Protein AF-A0A2Z5YYG4-F1 (afdb_monomer)

Foldseek 3Di:
DPDQDLVNVLVVLVVVLVVCCVVDVPCVVVSVVSVVVSVCSVVPPDPWDKDKDWDWAQDPVGIDIDIDIDTDD

Structure (mmCIF, N/CA/C/O backbone):
data_AF-A0A2Z5YYG4-F1
#
_entry.id   AF-A0A2Z5YYG4-F1
#
loop_
_atom_site.group_PDB
_atom_site.id
_atom_site.type_symbol
_atom_site.label_atom_id
_atom_site.label_alt_id
_atom_site.label_comp_id
_atom_site.label_asym_id
_atom_site.label_entity_id
_atom_site.label_seq_id
_atom_site.pdbx_PDB_ins_code
_atom_site.Cartn_x
_atom_site.Cartn_y
_atom_site.Cartn_z
_atom_site.occupancy
_atom_site.B_iso_or_equiv
_atom_site.auth_seq_id
_atom_site.auth_comp_id
_atom_site.auth_asym_id
_atom_site.auth_atom_id
_atom_site.pdbx_PDB_model_num
ATOM 1 N N . MET A 1 1 ? -18.550 -13.558 -0.315 1.00 41.88 1 MET A N 1
ATOM 2 C CA . MET A 1 1 ? -17.521 -12.565 0.050 1.00 41.88 1 MET A CA 1
ATOM 3 C C . MET A 1 1 ? -17.099 -12.865 1.469 1.00 41.88 1 MET A C 1
ATOM 5 O O . MET A 1 1 ? -17.942 -12.841 2.355 1.00 41.88 1 MET A O 1
ATOM 9 N N . THR A 1 2 ? -15.853 -13.278 1.671 1.00 51.62 2 THR A N 1
ATOM 10 C CA . THR A 1 2 ? -15.286 -13.472 3.008 1.00 51.62 2 THR A CA 1
ATOM 11 C C . THR A 1 2 ? -15.219 -12.118 3.701 1.00 51.62 2 THR A C 1
ATOM 13 O O . THR A 1 2 ? -14.695 -11.161 3.137 1.00 51.62 2 THR A O 1
ATOM 16 N N . HIS A 1 3 ? -15.802 -12.027 4.894 1.00 57.66 3 HIS A N 1
ATOM 17 C CA . HIS A 1 3 ? -15.764 -10.812 5.695 1.00 57.66 3 HIS A CA 1
ATOM 18 C C . HIS A 1 3 ? -14.321 -10.608 6.166 1.00 57.66 3 HIS A C 1
ATOM 20 O O . HIS A 1 3 ? -13.831 -11.378 6.990 1.00 57.66 3 HIS A O 1
ATOM 26 N N . MET A 1 4 ? -13.618 -9.639 5.581 1.00 65.62 4 MET A N 1
ATOM 27 C CA . MET A 1 4 ? -12.245 -9.325 5.969 1.00 65.62 4 MET A CA 1
ATOM 28 C C . MET A 1 4 ? -12.238 -8.675 7.345 1.00 65.62 4 MET A C 1
ATOM 30 O O . MET A 1 4 ? -13.044 -7.789 7.636 1.00 65.62 4 MET A O 1
ATOM 34 N N . THR A 1 5 ? -11.335 -9.138 8.201 1.00 74.62 5 THR A N 1
ATOM 35 C CA . THR A 1 5 ? -11.117 -8.526 9.508 1.00 74.62 5 THR A CA 1
ATOM 36 C C . THR A 1 5 ? -10.186 -7.322 9.374 1.00 74.62 5 THR A C 1
ATOM 38 O O . THR A 1 5 ? -9.472 -7.163 8.384 1.00 74.62 5 THR A O 1
ATOM 41 N N . ARG A 1 6 ? -10.168 -6.450 10.381 1.00 67.31 6 ARG A N 1
ATOM 42 C CA . ARG A 1 6 ? -9.240 -5.311 10.438 1.00 67.31 6 ARG A CA 1
ATOM 43 C C . ARG A 1 6 ? -7.777 -5.755 10.321 1.00 67.31 6 ARG A C 1
ATOM 45 O O . ARG A 1 6 ? -6.985 -5.109 9.641 1.00 67.31 6 ARG A O 1
ATOM 52 N N . ASP A 1 7 ? -7.448 -6.880 10.945 1.00 70.12 7 ASP A N 1
ATOM 53 C CA . ASP A 1 7 ? -6.098 -7.435 10.936 1.00 70.12 7 ASP A CA 1
ATOM 54 C C . ASP A 1 7 ? -5.742 -7.998 9.543 1.00 70.12 7 ASP A C 1
ATOM 56 O O . ASP A 1 7 ? -4.587 -7.928 9.125 1.00 70.12 7 ASP A O 1
ATOM 60 N N . ASP A 1 8 ? -6.732 -8.459 8.765 1.00 72.19 8 ASP A N 1
ATOM 61 C CA . ASP A 1 8 ? -6.534 -8.801 7.350 1.00 72.19 8 ASP A CA 1
ATOM 62 C C . ASP A 1 8 ? -6.224 -7.568 6.495 1.00 72.19 8 ASP A C 1
ATOM 64 O O . ASP A 1 8 ? -5.351 -7.633 5.630 1.00 72.19 8 ASP A O 1
ATOM 68 N N . PHE A 1 9 ? -6.887 -6.437 6.751 1.00 70.75 9 PHE A N 1
ATOM 69 C CA . PHE A 1 9 ? -6.620 -5.178 6.048 1.00 70.75 9 PHE A CA 1
ATOM 70 C C . PHE A 1 9 ? -5.234 -4.615 6.364 1.00 70.75 9 PHE A C 1
ATOM 72 O O . PHE A 1 9 ? -4.496 -4.260 5.445 1.00 70.75 9 PHE A O 1
ATOM 79 N N . ALA A 1 10 ? -4.850 -4.581 7.643 1.00 73.31 10 ALA A N 1
ATOM 80 C CA . ALA A 1 10 ? -3.508 -4.170 8.049 1.00 73.31 10 ALA A CA 1
ATOM 81 C C . ALA A 1 10 ? -2.440 -5.064 7.394 1.00 73.31 10 ALA A C 1
ATOM 83 O O . ALA A 1 10 ? -1.476 -4.568 6.809 1.00 73.31 10 ALA A O 1
ATOM 84 N N . ARG A 1 11 ? -2.668 -6.385 7.373 1.00 76.31 11 ARG A N 1
ATOM 85 C CA . ARG A 1 11 ? -1.781 -7.345 6.704 1.00 76.31 11 ARG A CA 1
ATOM 86 C C . ARG A 1 11 ? -1.667 -7.099 5.198 1.00 76.31 11 ARG A C 1
ATOM 88 O O . ARG A 1 11 ? -0.564 -7.198 4.664 1.00 76.31 11 ARG A O 1
ATOM 95 N N . LEU A 1 12 ? -2.762 -6.771 4.511 1.00 75.75 12 LEU A N 1
ATOM 96 C CA . LEU A 1 12 ? -2.739 -6.454 3.077 1.00 75.75 12 LEU A CA 1
ATOM 97 C C . LEU A 1 12 ? -1.968 -5.158 2.784 1.00 75.75 12 LEU A C 1
ATOM 99 O O . LEU A 1 12 ? -1.176 -5.124 1.842 1.00 75.75 12 LEU A O 1
ATOM 103 N N . LEU A 1 13 ? -2.136 -4.122 3.610 1.00 77.56 13 LEU A N 1
ATOM 104 C CA . LEU A 1 13 ? -1.378 -2.870 3.495 1.00 77.56 13 LEU A CA 1
ATOM 105 C C . LEU A 1 13 ? 0.122 -3.087 3.732 1.00 77.56 13 LEU A C 1
ATOM 107 O O . LEU A 1 13 ? 0.949 -2.583 2.968 1.00 77.56 13 LEU A O 1
ATOM 111 N N . ALA A 1 14 ? 0.479 -3.895 4.732 1.00 76.06 14 ALA A N 1
ATOM 112 C CA . ALA A 1 14 ? 1.866 -4.259 5.003 1.00 76.06 14 ALA A CA 1
ATOM 113 C C . ALA A 1 14 ? 2.498 -5.010 3.818 1.00 76.06 14 ALA A C 1
ATOM 115 O O . ALA A 1 14 ? 3.611 -4.687 3.399 1.00 76.06 14 ALA A O 1
ATOM 116 N N . GLN A 1 15 ? 1.767 -5.964 3.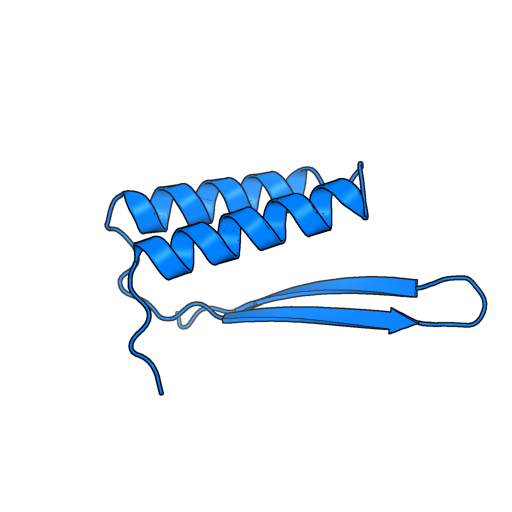231 1.00 76.12 15 GLN A N 1
ATOM 117 C CA . GLN A 1 15 ? 2.210 -6.710 2.049 1.00 76.12 15 GLN A CA 1
ATOM 118 C C . GLN A 1 15 ? 2.398 -5.802 0.828 1.00 76.12 15 GLN A C 1
ATOM 120 O O . GLN A 1 15 ? 3.403 -5.926 0.126 1.00 76.12 15 GLN A O 1
ATOM 125 N N . ALA A 1 16 ? 1.480 -4.859 0.600 1.00 78.69 16 ALA A N 1
ATOM 126 C CA . ALA A 1 16 ? 1.600 -3.875 -0.472 1.00 78.69 16 ALA A CA 1
ATOM 127 C C . ALA A 1 16 ? 2.841 -2.985 -0.293 1.00 78.69 16 ALA A C 1
ATOM 129 O O . ALA A 1 16 ? 3.601 -2.797 -1.243 1.00 78.69 16 ALA A O 1
ATOM 130 N N . ARG A 1 17 ? 3.106 -2.503 0.931 1.00 77.12 17 ARG A N 1
ATOM 131 C CA . ARG A 1 17 ? 4.305 -1.707 1.240 1.00 77.12 17 ARG A CA 1
ATOM 132 C C . ARG A 1 17 ? 5.593 -2.471 0.933 1.00 77.12 17 ARG A C 1
ATOM 134 O O . ARG A 1 17 ? 6.497 -1.902 0.322 1.00 77.12 17 ARG A O 1
ATOM 141 N N . THR A 1 18 ? 5.688 -3.741 1.332 1.00 77.62 18 THR A N 1
ATOM 142 C CA . THR A 1 18 ? 6.871 -4.572 1.052 1.00 77.62 18 THR A CA 1
ATOM 143 C C . THR A 1 18 ? 7.074 -4.750 -0.450 1.00 77.62 18 THR A C 1
ATOM 145 O O . THR A 1 18 ? 8.161 -4.478 -0.947 1.00 77.62 18 THR A O 1
ATOM 148 N N . ALA A 1 19 ? 6.016 -5.095 -1.191 1.00 76.38 19 ALA A N 1
ATOM 149 C CA . ALA A 1 19 ? 6.101 -5.286 -2.638 1.00 76.38 19 ALA A CA 1
ATOM 150 C C . ALA A 1 19 ? 6.531 -4.007 -3.385 1.00 76.38 19 ALA A C 1
ATOM 152 O O . ALA A 1 19 ? 7.321 -4.073 -4.324 1.00 76.38 19 ALA A O 1
ATOM 153 N N . ILE A 1 20 ? 6.045 -2.838 -2.957 1.00 72.50 20 ILE A N 1
ATOM 154 C CA . ILE A 1 20 ? 6.422 -1.539 -3.537 1.00 72.50 20 ILE A CA 1
ATOM 155 C C . ILE A 1 20 ? 7.872 -1.174 -3.195 1.00 72.50 20 ILE A C 1
ATOM 157 O O . ILE A 1 20 ? 8.596 -0.704 -4.070 1.00 72.50 20 ILE A O 1
ATOM 161 N N . THR A 1 21 ? 8.305 -1.420 -1.956 1.00 73.25 21 THR A N 1
ATOM 162 C CA . THR A 1 21 ? 9.685 -1.151 -1.512 1.00 73.25 21 THR A CA 1
ATOM 163 C C . THR A 1 21 ? 10.694 -1.996 -2.293 1.00 73.25 21 THR A C 1
ATOM 165 O O . THR A 1 21 ? 11.718 -1.472 -2.728 1.00 73.25 21 THR A O 1
ATOM 168 N N . ASP A 1 22 ? 10.383 -3.274 -2.525 1.00 75.12 22 ASP A N 1
ATOM 169 C CA . ASP A 1 22 ? 11.239 -4.184 -3.292 1.00 75.12 22 ASP A CA 1
ATOM 170 C C . ASP A 1 22 ? 11.297 -3.804 -4.783 1.00 75.12 22 ASP A C 1
ATOM 172 O O . ASP A 1 22 ? 12.339 -3.944 -5.424 1.00 75.12 22 ASP A O 1
ATOM 176 N N . ALA A 1 23 ? 10.190 -3.303 -5.343 1.00 75.00 23 ALA A N 1
ATOM 177 C CA . ALA A 1 23 ? 10.089 -2.936 -6.757 1.00 75.00 23 ALA A CA 1
ATOM 178 C C . ALA A 1 23 ? 10.662 -1.546 -7.082 1.00 75.00 23 ALA A C 1
ATOM 180 O O . ALA A 1 23 ? 11.143 -1.321 -8.193 1.00 75.00 23 ALA A O 1
ATOM 181 N N . ASN A 1 24 ? 10.595 -0.597 -6.146 1.00 69.38 24 ASN A N 1
ATOM 182 C CA . ASN A 1 24 ? 11.086 0.761 -6.340 1.00 69.38 24 ASN A CA 1
ATOM 183 C C . ASN A 1 24 ? 11.705 1.307 -5.042 1.00 69.38 24 ASN A C 1
ATOM 185 O O . ASN A 1 24 ? 10.992 1.885 -4.214 1.00 69.38 24 ASN A O 1
ATOM 189 N N . PRO A 1 25 ? 13.041 1.231 -4.895 1.00 63.84 25 PRO A N 1
ATOM 190 C CA . PRO A 1 25 ? 13.733 1.711 -3.705 1.00 63.84 25 PRO A CA 1
ATOM 191 C C . PRO A 1 25 ? 13.551 3.211 -3.464 1.00 63.84 25 PRO A C 1
ATOM 193 O O . PRO A 1 25 ? 13.792 3.668 -2.360 1.00 63.84 25 PRO A O 1
ATOM 196 N N . THR A 1 26 ? 13.154 3.987 -4.480 1.00 64.50 26 THR A N 1
ATOM 197 C CA . THR A 1 26 ? 12.951 5.443 -4.394 1.00 64.50 26 THR A CA 1
ATOM 198 C C . THR A 1 26 ? 11.502 5.821 -4.051 1.00 64.50 26 THR A C 1
ATOM 200 O O . THR A 1 26 ? 11.193 7.000 -3.887 1.00 64.50 26 THR A O 1
ATOM 203 N N . GLY A 1 27 ? 10.602 4.841 -3.906 1.00 64.88 27 GLY A N 1
ATOM 204 C CA . GLY A 1 27 ? 9.179 5.017 -3.588 1.00 64.88 27 GLY A CA 1
ATOM 205 C C . GLY A 1 27 ? 8.876 5.395 -2.132 1.00 64.88 27 GLY A C 1
ATOM 206 O O . GLY A 1 27 ? 7.818 5.039 -1.623 1.00 64.88 27 GLY A O 1
ATOM 207 N N . HIS A 1 28 ? 9.788 6.094 -1.448 1.00 68.06 28 HIS A N 1
ATOM 208 C CA . HIS A 1 28 ? 9.719 6.354 -0.004 1.00 68.06 28 HIS A CA 1
ATOM 209 C C . HIS A 1 28 ? 8.428 7.065 0.432 1.00 68.06 28 HIS A C 1
ATOM 211 O O . HIS A 1 28 ? 7.843 6.691 1.441 1.00 68.06 28 HIS A O 1
ATOM 217 N N . ILE A 1 29 ? 7.938 8.015 -0.372 1.00 71.06 29 ILE A N 1
ATOM 218 C CA . ILE A 1 29 ? 6.706 8.772 -0.086 1.00 71.06 29 ILE A CA 1
ATOM 219 C C . ILE A 1 29 ? 5.486 7.840 -0.028 1.00 71.06 29 ILE A C 1
ATOM 221 O O . ILE A 1 29 ? 4.705 7.898 0.916 1.00 71.06 29 ILE A O 1
ATOM 225 N N . LEU A 1 30 ? 5.356 6.927 -0.996 1.00 66.62 30 LEU A N 1
ATOM 226 C CA . LEU A 1 30 ? 4.244 5.974 -1.051 1.00 66.62 30 LEU A CA 1
ATOM 227 C C . LEU A 1 30 ? 4.327 4.945 0.091 1.00 66.62 30 LEU A C 1
ATOM 229 O O . LEU A 1 30 ? 3.306 4.528 0.635 1.00 66.62 30 LEU A O 1
ATOM 233 N N . CYS A 1 31 ? 5.539 4.553 0.493 1.00 73.31 31 CYS A N 1
ATOM 234 C CA . CYS A 1 31 ? 5.741 3.659 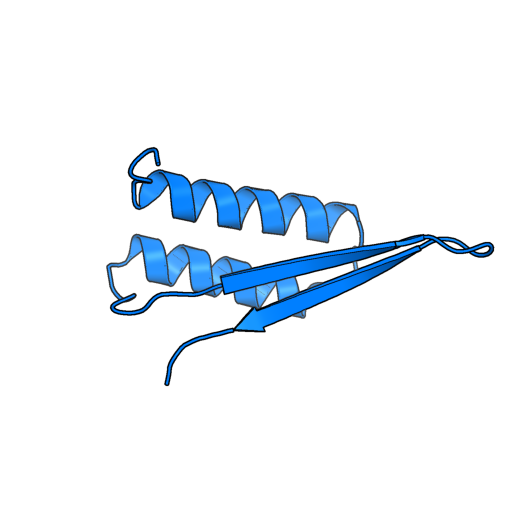1.633 1.00 73.31 31 CYS A CA 1
ATOM 235 C C . CYS A 1 31 ? 5.368 4.313 2.973 1.00 73.31 31 CYS A C 1
ATOM 237 O O . CYS A 1 31 ? 4.794 3.635 3.830 1.00 73.31 31 CYS A O 1
ATOM 239 N N . ASP A 1 32 ? 5.653 5.606 3.141 1.00 73.31 32 ASP A N 1
ATOM 240 C CA . ASP A 1 32 ? 5.271 6.376 4.328 1.00 73.31 32 ASP A CA 1
ATOM 241 C C . ASP A 1 32 ? 3.748 6.563 4.410 1.00 73.31 32 ASP A C 1
ATOM 243 O O . ASP A 1 32 ? 3.157 6.346 5.472 1.00 73.31 32 ASP A O 1
ATOM 247 N N . GLU A 1 33 ? 3.090 6.863 3.285 1.00 71.94 33 GLU A N 1
ATOM 248 C CA . GLU A 1 33 ? 1.625 6.954 3.197 1.00 71.94 33 GLU A CA 1
ATOM 249 C C . GLU A 1 33 ? 0.942 5.619 3.548 1.00 71.94 33 GLU A C 1
ATOM 251 O O .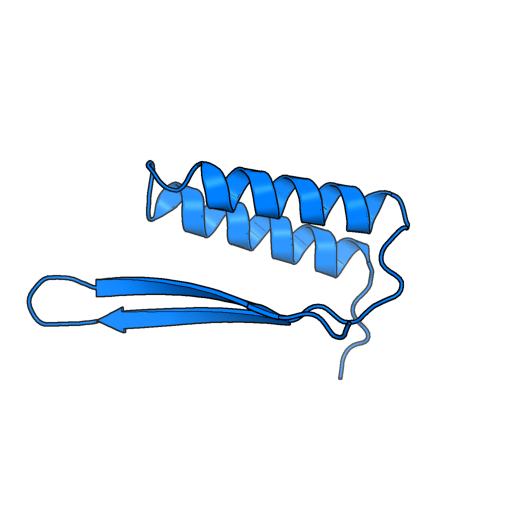 GLU A 1 33 ? -0.018 5.590 4.324 1.00 71.94 33 GLU A O 1
ATOM 256 N N . LEU A 1 34 ? 1.473 4.491 3.061 1.00 73.62 34 LEU A N 1
ATOM 257 C CA . LEU A 1 34 ? 0.969 3.153 3.396 1.00 73.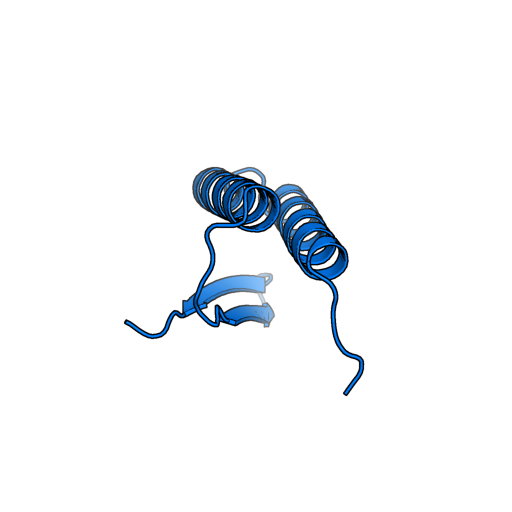62 34 LEU A CA 1
ATOM 258 C C . LEU A 1 34 ? 1.197 2.787 4.869 1.00 73.62 34 LEU A C 1
ATOM 260 O O . LEU A 1 34 ? 0.313 2.209 5.500 1.00 73.62 34 LEU A O 1
ATOM 264 N N . ALA A 1 35 ? 2.349 3.148 5.443 1.00 75.25 35 ALA A N 1
ATOM 265 C CA . ALA A 1 35 ? 2.623 2.945 6.867 1.00 75.25 35 ALA A CA 1
ATOM 266 C C . ALA A 1 35 ? 1.695 3.789 7.758 1.00 75.25 35 ALA A C 1
ATOM 268 O O . ALA A 1 35 ? 1.311 3.370 8.851 1.00 75.25 35 ALA A O 1
ATOM 269 N N . GLN A 1 36 ? 1.318 4.982 7.300 1.00 69.44 36 GLN A N 1
ATOM 270 C CA . GLN A 1 36 ? 0.359 5.825 7.997 1.00 69.44 36 GLN A CA 1
ATOM 271 C C . GLN A 1 36 ? -1.062 5.252 7.914 1.00 69.44 36 GLN A C 1
ATOM 273 O O . GLN A 1 36 ? -1.756 5.221 8.931 1.00 69.44 36 GLN A O 1
ATOM 278 N N . ALA A 1 37 ? -1.470 4.730 6.754 1.00 67.81 37 ALA A N 1
ATOM 279 C CA . ALA A 1 37 ? -2.745 4.031 6.590 1.00 67.81 37 ALA A CA 1
ATOM 280 C C . ALA A 1 37 ? -2.840 2.777 7.483 1.00 67.81 37 ALA A C 1
ATOM 282 O O . ALA A 1 37 ? -3.850 2.589 8.157 1.00 67.81 37 ALA A O 1
ATOM 283 N N . GLU A 1 38 ? -1.773 1.973 7.565 1.00 69.62 38 GLU A N 1
ATOM 284 C CA . GLU A 1 38 ? -1.661 0.805 8.458 1.00 69.62 38 GLU A CA 1
ATOM 285 C C . GLU A 1 38 ? -1.931 1.193 9.922 1.00 69.62 38 GLU A C 1
ATOM 287 O O . GLU A 1 38 ? -2.821 0.637 10.568 1.00 69.62 38 GLU A O 1
ATOM 292 N N . ARG A 1 39 ? -1.256 2.238 10.420 1.00 71.94 39 ARG A N 1
ATOM 293 C CA . ARG A 1 39 ? -1.447 2.734 11.793 1.00 71.94 39 ARG A CA 1
ATOM 294 C C . ARG A 1 39 ? -2.850 3.283 12.042 1.00 71.94 39 ARG A C 1
ATOM 296 O O . ARG A 1 39 ? -3.348 3.176 13.159 1.00 71.94 39 ARG A O 1
ATOM 303 N N . LEU A 1 40 ? -3.485 3.912 11.056 1.00 67.69 40 LEU A N 1
ATOM 304 C CA . LEU A 1 40 ? -4.844 4.449 11.203 1.00 67.69 40 LEU A CA 1
ATOM 305 C C . LEU A 1 40 ? -5.888 3.329 11.283 1.00 67.69 40 LEU A C 1
ATOM 307 O O . LEU A 1 40 ? -6.802 3.403 12.109 1.00 67.69 40 LEU A O 1
ATOM 311 N N . VAL A 1 41 ? -5.701 2.268 10.492 1.00 67.12 41 VAL A N 1
ATOM 312 C CA . VAL A 1 41 ? -6.512 1.043 10.548 1.00 67.12 41 VAL A CA 1
ATOM 313 C C . VAL A 1 41 ? -6.344 0.347 11.902 1.00 67.12 41 VAL A C 1
ATOM 315 O O . VAL A 1 41 ? -7.340 0.003 12.538 1.00 67.12 41 VAL A O 1
ATOM 318 N N . GLU A 1 42 ? -5.114 0.195 12.401 1.00 66.94 42 GLU A N 1
ATOM 319 C CA . GLU A 1 42 ? -4.843 -0.411 13.714 1.00 66.94 42 GLU A CA 1
ATOM 320 C C . GLU A 1 42 ? -5.440 0.396 14.881 1.00 66.94 42 GLU A C 1
ATOM 322 O O . GLU A 1 42 ? -6.027 -0.182 15.803 1.00 66.94 42 GLU A O 1
ATOM 327 N N . ASN A 1 43 ? -5.366 1.730 14.816 1.00 69.56 43 ASN A N 1
ATOM 328 C CA . ASN A 1 43 ? -5.817 2.642 15.874 1.00 69.56 43 ASN A CA 1
ATOM 329 C C . ASN A 1 43 ? -7.321 2.992 15.824 1.00 69.56 43 ASN A C 1
ATOM 331 O O . ASN A 1 43 ? -7.747 3.938 16.484 1.00 69.56 43 ASN A O 1
ATOM 335 N N . HIS A 1 44 ? -8.144 2.211 15.111 1.00 60.72 44 HIS A N 1
ATOM 336 C CA . HIS A 1 44 ? -9.617 2.314 15.098 1.00 60.72 44 HIS A CA 1
ATOM 337 C C . HIS A 1 44 ? -10.225 3.579 14.457 1.00 60.72 44 HIS A C 1
ATOM 339 O O . HIS A 1 44 ? -11.438 3.771 14.551 1.00 60.72 44 HIS A O 1
ATOM 345 N N . VAL A 1 45 ? -9.456 4.417 13.752 1.00 54.62 45 VAL A N 1
ATOM 346 C CA . VAL A 1 45 ? -10.008 5.604 13.067 1.00 54.62 45 VAL A CA 1
ATOM 347 C C . VAL A 1 45 ? -9.968 5.413 11.558 1.00 54.62 45 VAL A C 1
ATOM 349 O O . VAL A 1 45 ? -9.187 6.051 10.858 1.00 54.62 45 VAL A O 1
ATOM 352 N N . VAL A 1 46 ? -10.839 4.549 11.039 1.00 54.94 46 VAL A N 1
ATOM 353 C CA . VAL A 1 46 ? -11.180 4.560 9.610 1.00 54.94 46 VAL A CA 1
ATOM 354 C C . VAL A 1 46 ? -12.686 4.290 9.467 1.00 54.94 46 VAL A C 1
ATOM 356 O O . VAL A 1 46 ? -13.087 3.138 9.342 1.00 54.94 46 VAL A O 1
ATOM 359 N N . PRO A 1 47 ? -13.554 5.321 9.537 1.00 56.12 47 PRO A N 1
ATOM 360 C CA . PRO A 1 47 ? -15.003 5.157 9.374 1.00 56.12 47 PRO A CA 1
ATOM 361 C C . PRO A 1 47 ? -15.459 5.042 7.904 1.00 56.12 47 PRO A C 1
ATOM 363 O O . PRO A 1 47 ? -16.649 5.155 7.630 1.00 56.12 47 PRO A O 1
ATOM 366 N N . TRP A 1 48 ? -14.548 4.849 6.949 1.00 56.09 48 TRP A N 1
ATOM 367 C CA . TRP A 1 48 ? -14.816 4.998 5.513 1.00 56.09 48 TRP A CA 1
ATOM 368 C C . TRP A 1 48 ? -14.125 3.925 4.669 1.00 56.09 48 TRP A C 1
ATOM 370 O O . TRP A 1 48 ? -13.027 3.473 4.994 1.00 56.09 48 TRP A O 1
ATOM 380 N N . SER A 1 49 ? -14.792 3.533 3.580 1.00 62.47 49 SER A N 1
ATOM 381 C CA . SER A 1 49 ? -14.250 2.628 2.563 1.00 62.47 49 SER A CA 1
ATOM 382 C C . SER A 1 49 ? -13.086 3.308 1.841 1.00 62.47 49 SER A C 1
ATOM 384 O O . SER A 1 49 ? -13.217 4.449 1.393 1.00 62.47 49 SER A O 1
ATOM 386 N N . ALA A 1 50 ? -11.949 2.622 1.745 1.00 66.56 50 ALA A N 1
ATOM 387 C CA . ALA A 1 50 ? -10.781 3.085 1.007 1.00 66.56 50 ALA A CA 1
ATOM 388 C C . ALA A 1 50 ? -10.394 2.032 -0.031 1.00 66.56 50 ALA A C 1
ATOM 390 O O . ALA A 1 50 ? -10.230 0.859 0.308 1.00 66.56 50 ALA A O 1
ATOM 391 N N . ASP A 1 51 ? -10.217 2.471 -1.274 1.00 76.38 51 ASP A N 1
ATOM 392 C CA . ASP A 1 51 ? -9.854 1.617 -2.398 1.00 76.38 51 ASP A CA 1
ATOM 393 C C . ASP A 1 51 ? -8.447 1.971 -2.889 1.00 76.38 51 ASP A C 1
ATOM 395 O O . ASP A 1 51 ? -8.126 3.131 -3.171 1.00 76.38 51 ASP A O 1
ATOM 399 N N . ILE A 1 52 ? -7.591 0.953 -2.994 1.00 78.50 52 ILE A N 1
ATOM 400 C CA . ILE A 1 52 ? -6.247 1.069 -3.566 1.00 78.50 52 ILE A CA 1
ATOM 401 C C . ILE A 1 52 ? -6.248 0.341 -4.905 1.00 78.50 52 ILE A C 1
ATOM 403 O O . ILE A 1 52 ? -6.411 -0.878 -4.967 1.00 78.50 52 ILE A O 1
ATOM 407 N N . HIS A 1 53 ? -6.027 1.087 -5.983 1.00 80.81 53 HIS A N 1
ATOM 408 C CA .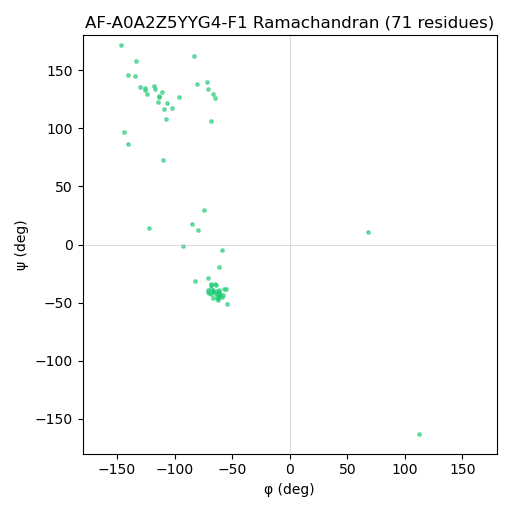 HIS A 1 53 ? -5.909 0.545 -7.330 1.00 80.81 53 HIS A CA 1
ATOM 409 C C . HIS A 1 53 ? -4.436 0.484 -7.717 1.00 80.81 53 HIS A C 1
ATOM 411 O O . HIS A 1 53 ? -3.775 1.517 -7.806 1.00 80.81 53 HIS A O 1
ATOM 417 N N . VAL A 1 54 ? -3.927 -0.721 -7.966 1.00 83.06 54 VAL A N 1
ATOM 418 C CA . VAL A 1 54 ? -2.555 -0.936 -8.438 1.00 83.06 54 VAL A CA 1
ATOM 419 C C . VAL A 1 54 ? -2.606 -1.497 -9.852 1.00 83.06 54 VAL A C 1
ATOM 421 O O . VAL A 1 54 ? -3.276 -2.498 -10.101 1.00 83.06 54 VAL A O 1
ATOM 424 N N . ALA A 1 55 ? -1.897 -0.858 -10.778 1.00 88.00 55 ALA A N 1
ATOM 425 C CA . ALA A 1 55 ? -1.773 -1.300 -12.160 1.00 88.00 55 ALA A CA 1
ATOM 426 C C . ALA A 1 55 ? -0.301 -1.334 -12.570 1.00 88.00 55 ALA A C 1
ATOM 428 O O . ALA A 1 55 ? 0.448 -0.394 -12.314 1.00 88.00 55 ALA A O 1
ATOM 429 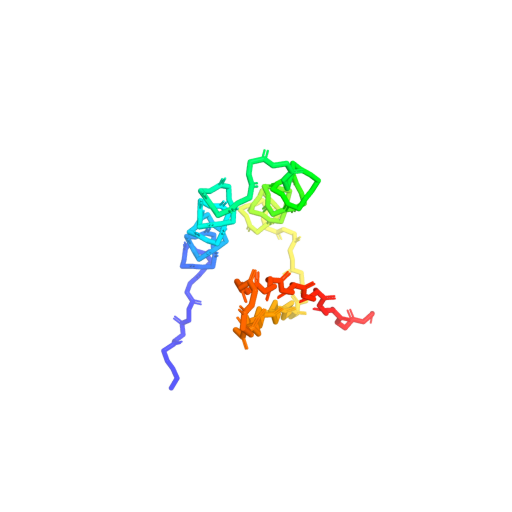N N . PHE A 1 56 ? 0.103 -2.408 -13.241 1.00 89.00 56 PHE A N 1
ATOM 430 C CA . PHE A 1 56 ? 1.419 -2.523 -13.852 1.00 89.00 56 PHE A CA 1
ATOM 431 C C . PHE A 1 56 ? 1.254 -2.588 -15.367 1.00 89.00 56 PHE A C 1
ATOM 433 O O . PHE A 1 56 ? 0.536 -3.449 -15.876 1.00 89.00 56 PHE A O 1
ATOM 440 N N . ILE A 1 57 ? 1.892 -1.664 -16.080 1.00 91.06 57 ILE A N 1
ATOM 441 C CA . ILE A 1 57 ? 1.884 -1.631 -17.542 1.00 91.06 57 ILE A CA 1
ATOM 442 C C . ILE A 1 57 ? 3.260 -2.070 -18.020 1.00 91.06 57 ILE A C 1
ATOM 444 O O . ILE A 1 57 ? 4.224 -1.315 -17.894 1.00 91.06 57 ILE A O 1
ATOM 448 N N . ASP A 1 58 ? 3.331 -3.276 -18.576 1.00 94.31 58 ASP A N 1
ATOM 449 C CA . ASP A 1 58 ? 4.538 -3.789 -19.219 1.00 94.31 58 ASP A CA 1
ATOM 450 C C . ASP A 1 58 ? 4.676 -3.231 -20.643 1.00 94.31 58 ASP A C 1
ATOM 452 O O . ASP A 1 58 ? 3.700 -3.127 -21.394 1.00 94.31 58 ASP A O 1
ATOM 456 N N . HIS A 1 59 ? 5.891 -2.850 -21.024 1.00 89.69 59 HIS A N 1
ATOM 457 C CA . HIS A 1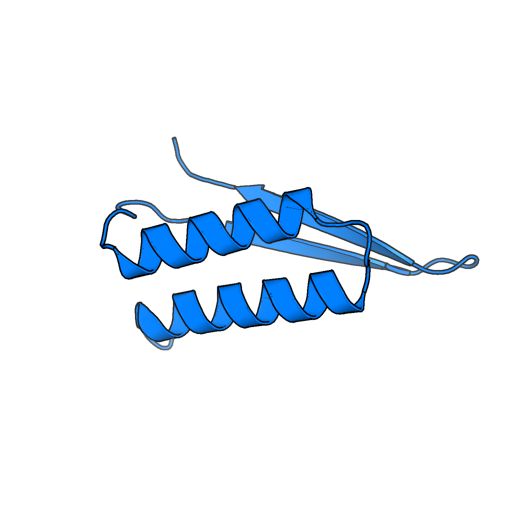 59 ? 6.215 -2.357 -22.353 1.00 89.69 59 HIS A CA 1
ATOM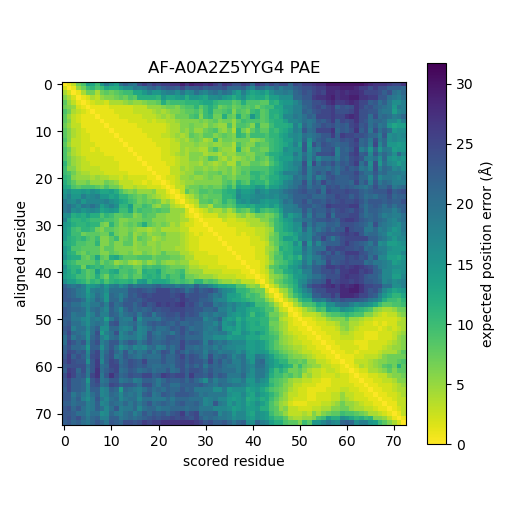 458 C C . HIS A 1 59 ? 7.628 -2.769 -22.779 1.00 89.69 59 HIS A C 1
ATOM 460 O O . HIS A 1 59 ? 8.454 -3.253 -22.014 1.00 89.69 59 HIS A O 1
ATOM 466 N N . ARG A 1 60 ? 7.976 -2.517 -24.044 1.00 90.31 60 ARG A N 1
ATOM 467 C CA . ARG A 1 60 ? 9.249 -2.961 -24.655 1.00 90.31 60 ARG A CA 1
ATOM 468 C C . ARG A 1 60 ? 10.547 -2.468 -23.977 1.00 90.31 60 ARG A C 1
ATOM 470 O O . ARG A 1 60 ? 11.636 -2.790 -24.435 1.00 90.31 60 ARG A O 1
ATOM 477 N N . HIS A 1 61 ? 10.434 -1.616 -22.964 1.00 91.50 61 HIS A N 1
ATOM 478 C CA . HIS A 1 61 ? 11.543 -0.968 -22.257 1.00 91.50 61 HIS A CA 1
ATOM 479 C C . HIS A 1 61 ? 11.526 -1.261 -20.744 1.00 91.50 61 HIS A C 1
ATOM 481 O O . HIS A 1 61 ? 12.215 -0.577 -19.998 1.00 91.50 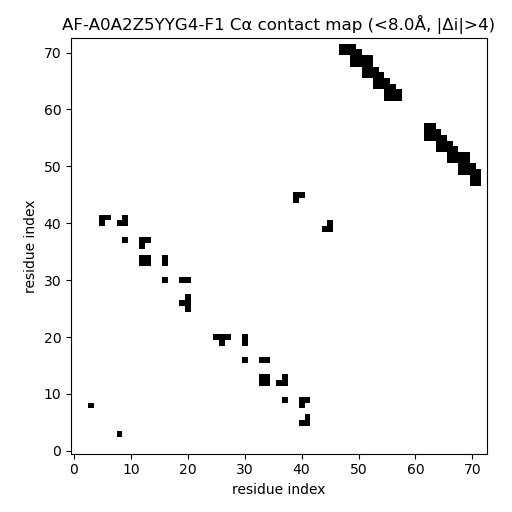61 HIS A O 1
ATOM 487 N N . GLY A 1 62 ? 10.740 -2.245 -20.296 1.00 92.25 62 GLY A N 1
ATOM 488 C CA . GLY A 1 62 ? 10.442 -2.504 -18.885 1.00 92.25 62 GLY A CA 1
ATOM 489 C C . GLY A 1 62 ? 8.971 -2.223 -18.587 1.00 92.25 62 GLY A C 1
ATOM 490 O O . GLY A 1 62 ? 8.176 -2.105 -19.512 1.00 92.25 62 GLY A O 1
ATOM 491 N N . GLY A 1 63 ? 8.602 -2.066 -17.319 1.00 91.31 63 GLY A N 1
ATOM 492 C CA . GLY A 1 63 ? 7.222 -1.747 -16.963 1.00 91.31 63 GLY A CA 1
ATOM 493 C C . GLY A 1 63 ? 7.099 -0.620 -15.953 1.00 91.31 63 GLY A C 1
ATOM 494 O O . GLY A 1 63 ? 8.031 -0.321 -15.208 1.00 91.31 63 GLY A O 1
ATOM 495 N N . ASN A 1 64 ? 5.922 -0.001 -15.945 1.00 89.69 64 ASN A N 1
ATOM 496 C CA . ASN A 1 64 ? 5.577 1.095 -15.050 1.00 89.69 64 ASN A CA 1
ATOM 497 C C . ASN A 1 64 ? 4.538 0.629 -14.035 1.00 89.69 64 ASN A C 1
ATOM 499 O O . ASN A 1 64 ? 3.512 0.057 -14.410 1.00 89.69 64 ASN A O 1
ATOM 503 N N . LEU A 1 65 ? 4.791 0.919 -12.759 1.00 90.12 65 LEU A N 1
ATOM 504 C CA . LEU A 1 65 ? 3.853 0.686 -11.668 1.00 90.12 65 LEU A CA 1
ATOM 505 C C . LEU A 1 65 ? 3.084 1.973 -11.363 1.00 90.12 65 LEU A C 1
ATOM 507 O O . LEU A 1 65 ? 3.680 3.017 -11.105 1.00 90.12 65 LEU A O 1
ATOM 511 N N . TYR A 1 66 ? 1.762 1.873 -11.355 1.00 84.06 66 TYR A N 1
ATOM 512 C CA . TYR A 1 66 ? 0.843 2.939 -10.992 1.00 84.06 66 TYR A CA 1
ATOM 513 C C . TYR A 1 66 ? 0.055 2.512 -9.760 1.00 84.06 66 TYR A C 1
ATOM 515 O O . TYR A 1 66 ? -0.471 1.400 -9.710 1.00 84.06 66 TYR A O 1
ATOM 523 N N . ALA A 1 67 ? -0.049 3.410 -8.788 1.00 82.44 67 ALA A N 1
ATOM 524 C CA . ALA A 1 67 ? -0.912 3.251 -7.632 1.00 82.44 67 ALA A CA 1
ATOM 525 C C . ALA A 1 67 ? -1.824 4.477 -7.535 1.00 82.44 67 ALA A C 1
ATOM 527 O O . ALA A 1 67 ? -1.356 5.609 -7.660 1.00 82.44 67 ALA A O 1
ATOM 528 N N . ALA A 1 68 ? -3.117 4.248 -7.337 1.00 82.44 68 ALA A N 1
ATOM 529 C CA . ALA A 1 68 ? -4.096 5.291 -7.077 1.00 82.44 68 ALA A CA 1
ATOM 530 C C . ALA A 1 68 ? -4.852 4.969 -5.789 1.00 82.44 68 ALA A C 1
ATOM 532 O O . ALA A 1 68 ? -5.291 3.838 -5.579 1.00 82.44 68 ALA A O 1
ATOM 533 N N . PHE A 1 69 ? -5.003 5.984 -4.944 1.00 77.69 69 PHE A N 1
ATOM 534 C CA . PHE A 1 69 ? -5.750 5.914 -3.698 1.00 77.69 69 PHE A CA 1
ATOM 535 C C . PHE A 1 69 ? -7.062 6.680 -3.859 1.00 77.69 69 PHE A C 1
ATOM 537 O O . PHE A 1 69 ? -7.049 7.872 -4.171 1.00 77.69 69 PHE A O 1
ATOM 544 N N . THR A 1 70 ? -8.186 5.995 -3.656 1.00 77.62 70 THR A N 1
ATOM 545 C CA . THR A 1 70 ? -9.526 6.589 -3.715 1.00 77.62 70 THR A CA 1
ATOM 546 C C . THR A 1 70 ? -10.209 6.464 -2.357 1.00 77.62 70 THR A C 1
ATOM 548 O O . THR A 1 70 ? -10.151 5.417 -1.712 1.00 77.62 70 THR A O 1
ATOM 551 N N . ARG A 1 71 ? -10.867 7.547 -1.930 1.00 70.06 71 ARG A N 1
ATOM 552 C CA . ARG A 1 71 ? -11.728 7.594 -0.741 1.00 70.06 71 ARG A CA 1
ATOM 553 C C . ARG A 1 71 ? -13.035 8.314 -1.073 1.00 70.06 71 ARG A C 1
ATOM 555 O O . ARG A 1 71 ? -13.002 9.287 -1.830 1.00 70.06 71 ARG A O 1
ATOM 562 N N . GLU A 1 72 ? -14.151 7.886 -0.487 1.00 60.12 72 GLU A N 1
ATOM 563 C CA . GLU A 1 72 ? -15.364 8.716 -0.439 1.00 60.12 72 GLU A CA 1
ATOM 564 C C . GLU A 1 72 ? -15.147 9.883 0.547 1.00 60.12 72 GLU A C 1
ATOM 566 O O . GLU A 1 72 ? -14.467 9.718 1.565 1.00 60.12 72 GLU A O 1
ATOM 571 N N . ALA A 1 73 ? -15.624 11.080 0.184 1.00 58.41 73 ALA A N 1
ATOM 572 C CA . ALA A 1 73 ? -15.391 12.334 0.911 1.00 58.41 73 ALA A CA 1
ATOM 573 C C . ALA A 1 73 ? -16.331 12.520 2.108 1.00 58.41 73 ALA A C 1
ATOM 575 O O . ALA A 1 73 ? -17.524 12.169 1.977 1.00 58.41 73 ALA A O 1
#

Sequence (73 aa):
MTHMTRDDFARLLAQARTAITDANPTGHILCDELAQAERLVENHVVPWSADIHVAFIDHRHGGNLYAAFTREA

Radius of gyration: 13.69 Å; Cα contacts (8 Å, |Δi|>4): 62; chains: 1; bounding box: 31×26×40 Å

Solvent-accessible surface area (backbone atoms only — not comparable to full-atom values): 4562 Å² total; per-residue (Å²): 132,83,84,77,49,71,68,53,51,38,48,50,41,53,51,50,38,52,56,46,46,76,74,33,81,82,46,56,68,63,42,51,54,40,54,51,51,33,53,32,58,74,68,73,65,64,99,65,74,73,49,77,49,76,48,76,50,79,51,103,88,53,66,49,80,45,78,46,83,47,67,80,132

Mean predicted aligned error: 13.04 Å

Secondary structure (DSSP, 8-state):
-----HHHHHHHHHHHHHHHHHH-TT-HHHHHHHHHHHHHHHTT---S-EEEEEEEEEEBTEEEEEEEEEE--

pLDDT: mean 73.13, std 10.68, range [41.88, 94.31]

Nearest PDB structures (foldseek):
  4tw1-assembly2_M  TM=7.036E-01  e=8.562E+00  Staphylococcus aureus subsp. aureus USA300_TCH1516
  5knb-assembly1_G  TM=3.213E-01  e=3.928E+00  Enterococcus hirae ATCC 9790